Protein AF-A0A1H7T000-F1 (afdb_monomer_lite)

Foldseek 3Di:
DAEDKAACLVPCQLVVQVVCVVVPHDYYDADQLQPDFQLHHHHPLVNVVVCVVVVHDPPDDSVVSPCCSPVPPQVPDPDHSHHDPLSNLCVVLVHDRNLRVLLVVLCVVLVHDSSQLSNVCSVVVDDPPVSVCSNVSSVVVVVVVVD

Organism: NCBI:txid416943

InterPro domains:
  IPR000891 Pyruvate carboxyltransferase [PF00682] (2-72)
  IPR000891 Pyruvate carboxyltransferase [PS50991] (1-66)
  IPR012425 DmpG-like communication [PF07836] (81-142)
  IPR013785 Aldolase-type TIM barrel [G3DSA:3.20.20.70] (1-84)

pLDDT: mean 96.99, std 3.66, range [65.56, 98.88]

Sequence (147 aa):
ETGMHAHHNLSLGVANSIVAVEEGCDRIDASLAGMGAGAGNAPLEVFIAAAERLGWNHGTDLYTLMDAADDIVRPLQDRPVRVDRETLALGYAGVYSSFLRHSEVAAKKYGLKTVDILVELGKRRMVGGQEDMIVDVALDLLKRAAQ

Radius of gyration: 17.53 Å; chains: 1; bounding box: 42×24×51 Å

Secondary structure (DSSP, 8-state):
--EEE-B-TTS-HHHHHHHHHHTT-SEEE-BGGG-SSTT-B-BHHHHHHHHHHTT----S-HHHHHHIIIIIIGGG-SS--S--HHHHHHHHHT--TTHHHHHHHHHHHHT--HHHHHHHHHHTT--TT-TTHHHHHHHHHHHHHT-

Structure (mmCIF, N/CA/C/O backbone):
data_AF-A0A1H7T000-F1
#
_entry.id   AF-A0A1H7T000-F1
#
loop_
_atom_site.group_PDB
_atom_site.id
_atom_site.type_symbol
_atom_site.label_atom_id
_atom_site.label_alt_id
_atom_site.label_comp_id
_atom_site.label_asym_id
_atom_site.label_entity_id
_atom_site.label_seq_id
_atom_site.pdbx_PDB_ins_code
_atom_site.Cartn_x
_atom_site.Cartn_y
_atom_site.Cartn_z
_atom_site.occupancy
_atom_site.B_iso_or_equiv
_atom_site.auth_seq_id
_atom_site.auth_comp_id
_atom_site.auth_asym_id
_atom_site.auth_atom_id
_atom_site.pdbx_PDB_model_num
ATOM 1 N N . GLU A 1 1 ? 24.221 0.224 -2.380 1.00 81.81 1 GLU A N 1
ATOM 2 C CA . GLU A 1 1 ? 22.853 0.099 -2.901 1.00 81.81 1 GLU A CA 1
ATOM 3 C C . GLU A 1 1 ? 21.868 0.573 -1.845 1.00 81.81 1 GLU A C 1
ATOM 5 O O . GLU A 1 1 ? 22.071 0.289 -0.666 1.00 81.81 1 GLU A O 1
ATOM 10 N N . THR A 1 2 ? 20.848 1.308 -2.262 1.00 97.06 2 THR A N 1
ATOM 11 C CA . THR A 1 2 ? 19.724 1.797 -1.459 1.00 97.06 2 THR A CA 1
ATOM 12 C C . THR A 1 2 ? 18.416 1.289 -2.059 1.00 97.06 2 THR A C 1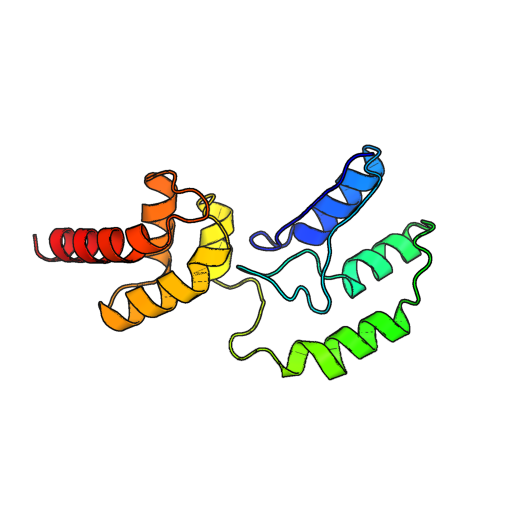
ATOM 14 O O . THR A 1 2 ? 18.354 0.977 -3.247 1.00 97.06 2 THR A O 1
ATOM 17 N N . GLY A 1 3 ? 17.378 1.165 -1.231 1.00 97.94 3 GLY A N 1
ATOM 18 C CA . GLY A 1 3 ? 16.075 0.662 -1.655 1.00 97.94 3 GLY A CA 1
ATOM 19 C C . GLY A 1 3 ? 14.926 1.506 -1.114 1.00 97.94 3 GLY A C 1
ATOM 20 O O . GLY A 1 3 ? 15.032 2.044 -0.010 1.00 97.94 3 GLY A O 1
ATOM 21 N N . MET A 1 4 ? 13.832 1.590 -1.869 1.00 98.50 4 MET A N 1
ATOM 22 C CA . MET A 1 4 ? 12.591 2.240 -1.454 1.00 98.50 4 MET A CA 1
ATOM 23 C C . MET A 1 4 ? 11.450 1.230 -1.388 1.00 98.50 4 MET A C 1
ATOM 25 O O . MET A 1 4 ? 11.161 0.532 -2.358 1.00 98.50 4 MET A O 1
ATOM 29 N N . HIS A 1 5 ? 10.766 1.216 -0.247 1.00 98.62 5 HIS A N 1
ATOM 30 C CA . HIS A 1 5 ? 9.558 0.435 -0.015 1.00 98.62 5 HIS A CA 1
ATOM 31 C C . HIS A 1 5 ? 8.415 1.382 0.346 1.00 98.62 5 HIS A C 1
ATOM 33 O O . HIS A 1 5 ? 8.351 1.912 1.457 1.00 98.62 5 HIS A O 1
ATOM 39 N N . ALA A 1 6 ? 7.523 1.631 -0.612 1.00 98.06 6 ALA A N 1
ATOM 40 C CA . ALA A 1 6 ? 6.441 2.593 -0.460 1.00 98.06 6 ALA A CA 1
ATOM 41 C C . ALA A 1 6 ? 5.087 1.904 -0.248 1.00 98.06 6 ALA A C 1
ATOM 43 O O . ALA A 1 6 ? 4.709 1.000 -0.992 1.00 98.06 6 ALA A O 1
ATOM 44 N N . HIS A 1 7 ? 4.308 2.418 0.705 1.00 98.19 7 HIS A N 1
ATOM 45 C CA . HIS A 1 7 ? 2.884 2.112 0.834 1.00 98.19 7 HIS A CA 1
ATOM 46 C C . HIS A 1 7 ? 2.014 3.141 0.105 1.00 98.19 7 HIS A C 1
ATOM 48 O O . HIS A 1 7 ? 2.378 4.309 -0.044 1.00 98.19 7 HIS A O 1
ATOM 54 N N . HIS A 1 8 ? 0.817 2.718 -0.300 1.00 98.50 8 HIS A N 1
ATOM 55 C CA . HIS A 1 8 ? -0.105 3.514 -1.108 1.00 98.50 8 HIS A CA 1
ATOM 56 C C . HIS A 1 8 ? -1.224 4.199 -0.301 1.00 98.50 8 HIS A C 1
ATOM 58 O O . HIS A 1 8 ? -2.171 4.717 -0.883 1.00 98.50 8 HIS A O 1
ATOM 64 N N . ASN A 1 9 ? -1.123 4.250 1.036 1.00 97.75 9 ASN A N 1
ATOM 65 C CA . ASN A 1 9 ? -2.179 4.765 1.932 1.00 97.75 9 ASN A CA 1
ATOM 66 C C . ASN A 1 9 ? -2.618 6.209 1.622 1.00 97.75 9 ASN A C 1
ATOM 68 O O . ASN A 1 9 ? -3.764 6.570 1.871 1.00 97.75 9 ASN A O 1
ATOM 72 N N . LEU A 1 10 ? -1.715 7.025 1.071 1.00 98.06 10 LEU A N 1
ATOM 73 C CA . LEU A 1 10 ? -1.985 8.404 0.647 1.00 98.06 10 LEU A CA 1
ATOM 74 C C . LEU A 1 10 ? -2.046 8.556 -0.880 1.00 98.06 10 LEU A C 1
ATOM 76 O O . LEU A 1 10 ? -1.908 9.663 -1.380 1.00 98.06 10 LEU A O 1
ATOM 80 N N . SER A 1 11 ? -2.200 7.464 -1.634 1.00 98.38 11 SER A N 1
ATOM 81 C CA . SER A 1 11 ? -2.083 7.404 -3.105 1.00 98.38 11 SER A CA 1
ATOM 82 C C . SER A 1 11 ? -0.707 7.784 -3.684 1.00 98.38 11 SER A C 1
ATOM 84 O O . SER A 1 11 ? -0.540 7.916 -4.891 1.00 98.38 11 SER A O 1
ATOM 86 N N . LEU A 1 12 ? 0.316 7.909 -2.832 1.00 98.62 12 LEU A N 1
ATOM 87 C CA . LEU A 1 12 ? 1.655 8.374 -3.220 1.00 98.62 12 LEU A CA 1
ATOM 88 C C . LEU A 1 12 ? 2.672 7.252 -3.459 1.00 98.62 12 LEU A C 1
ATOM 90 O O . LEU A 1 12 ? 3.835 7.544 -3.695 1.00 98.62 12 LEU A O 1
ATOM 94 N N . GLY A 1 13 ? 2.275 5.975 -3.405 1.00 98.69 13 GLY A N 1
ATOM 95 C CA . GLY A 1 13 ? 3.229 4.858 -3.498 1.00 98.69 13 GLY A CA 1
ATOM 96 C C . GLY A 1 13 ? 4.102 4.911 -4.759 1.00 98.69 13 GLY A C 1
ATOM 97 O O . GLY A 1 13 ? 5.318 4.843 -4.656 1.00 98.69 13 GLY A O 1
ATOM 98 N N . VAL A 1 14 ? 3.498 5.127 -5.934 1.00 98.81 14 VAL A N 1
ATOM 99 C CA . VAL A 1 14 ? 4.239 5.244 -7.205 1.00 98.81 14 VAL A CA 1
ATOM 100 C C . VAL A 1 14 ? 5.058 6.532 -7.262 1.00 98.81 14 VAL A C 1
ATOM 102 O O . VAL A 1 14 ? 6.220 6.493 -7.644 1.00 98.81 14 VAL A O 1
ATOM 105 N N . ALA A 1 15 ? 4.477 7.663 -6.849 1.00 98.81 15 ALA A N 1
ATOM 106 C CA . ALA A 1 15 ? 5.156 8.958 -6.874 1.00 98.81 15 ALA A CA 1
ATOM 107 C C . ALA A 1 15 ? 6.412 8.959 -5.990 1.00 98.81 15 ALA A C 1
ATOM 109 O O . ALA A 1 15 ? 7.478 9.370 -6.432 1.00 98.81 15 ALA A O 1
ATOM 110 N N . ASN A 1 16 ? 6.309 8.425 -4.772 1.00 98.75 16 ASN A N 1
ATOM 111 C CA . ASN A 1 16 ? 7.443 8.308 -3.863 1.00 98.75 16 ASN A CA 1
ATOM 112 C C . ASN A 1 16 ? 8.521 7.361 -4.414 1.00 98.75 16 ASN A C 1
ATOM 114 O O . ASN A 1 16 ? 9.703 7.626 -4.223 1.00 98.75 16 ASN A O 1
ATOM 118 N N . SER A 1 17 ? 8.136 6.286 -5.113 1.00 98.81 17 SER A N 1
ATOM 119 C CA . SER A 1 17 ? 9.094 5.398 -5.784 1.00 98.81 17 SER A CA 1
ATOM 120 C C . SER A 1 17 ? 9.800 6.074 -6.962 1.00 98.81 17 SER A C 1
ATOM 122 O O . SER A 1 17 ? 11.001 5.893 -7.117 1.00 98.81 17 SER A O 1
ATOM 124 N N . ILE A 1 18 ? 9.090 6.874 -7.767 1.00 98.81 18 ILE A N 1
ATOM 125 C CA . ILE A 1 18 ? 9.690 7.665 -8.856 1.00 98.81 18 ILE A CA 1
ATOM 126 C C . ILE A 1 18 ? 10.723 8.637 -8.284 1.00 98.81 18 ILE A C 1
ATOM 128 O O . ILE A 1 18 ? 11.878 8.601 -8.699 1.00 98.81 18 ILE A O 1
ATOM 132 N N . VAL A 1 19 ? 10.337 9.426 -7.277 1.00 98.81 19 VAL A N 1
ATOM 133 C CA . VAL A 1 19 ? 11.243 10.383 -6.624 1.00 98.81 19 VAL A CA 1
ATOM 134 C C . VAL A 1 19 ? 12.456 9.671 -6.026 1.00 98.81 19 VAL A C 1
ATOM 136 O O . VAL A 1 19 ? 13.571 10.156 -6.149 1.00 98.81 19 VAL A O 1
ATOM 139 N N . ALA A 1 20 ? 12.279 8.491 -5.424 1.00 98.69 20 ALA A N 1
ATOM 140 C CA . ALA A 1 20 ? 13.410 7.729 -4.906 1.00 98.69 20 ALA A CA 1
ATOM 141 C C . ALA A 1 20 ? 14.424 7.375 -6.008 1.00 98.69 20 ALA A C 1
ATOM 143 O O . ALA A 1 20 ? 15.622 7.529 -5.787 1.00 98.69 20 ALA A O 1
ATOM 144 N N . VAL A 1 21 ? 13.972 6.937 -7.190 1.00 98.44 21 VAL A N 1
ATOM 145 C CA . VAL A 1 21 ? 14.871 6.669 -8.329 1.00 98.44 21 VAL A CA 1
ATOM 146 C C . VAL A 1 21 ? 15.560 7.950 -8.807 1.00 98.44 21 VAL A C 1
ATOM 148 O O . VAL A 1 21 ? 16.764 7.929 -9.055 1.00 98.44 21 VAL A O 1
ATOM 151 N N . GLU A 1 22 ? 14.837 9.069 -8.896 1.00 98.56 22 GLU A N 1
ATOM 152 C CA . GLU A 1 22 ? 15.405 10.375 -9.274 1.00 98.56 22 GLU A CA 1
ATOM 153 C C . GLU A 1 22 ? 16.496 10.845 -8.294 1.00 98.56 22 GLU A C 1
ATOM 155 O O . GLU A 1 22 ? 17.492 11.433 -8.711 1.00 98.56 22 GLU A O 1
ATOM 160 N N . GLU A 1 23 ? 16.353 10.509 -7.010 1.00 98.50 23 GLU A N 1
ATOM 161 C CA . GLU A 1 23 ? 17.329 10.769 -5.942 1.00 98.50 23 GLU A CA 1
ATOM 162 C C . GLU A 1 23 ? 18.447 9.703 -5.855 1.00 98.50 23 GLU A C 1
ATOM 164 O O . GLU A 1 23 ? 19.266 9.716 -4.934 1.00 98.50 23 GLU A O 1
ATOM 169 N N . GLY A 1 24 ? 18.517 8.776 -6.817 1.00 97.88 24 GLY A N 1
ATOM 170 C CA . GLY A 1 24 ? 19.600 7.796 -6.940 1.00 97.88 24 GLY A CA 1
ATOM 171 C C . GLY A 1 24 ? 19.363 6.460 -6.231 1.00 97.88 24 GLY A C 1
ATOM 172 O O . GLY A 1 24 ? 20.326 5.747 -5.948 1.00 97.88 24 GLY A O 1
ATOM 173 N N . CYS A 1 25 ? 18.111 6.104 -5.929 1.00 97.75 25 CYS A N 1
ATOM 174 C CA . CYS A 1 25 ? 17.774 4.796 -5.371 1.00 97.75 25 CYS A CA 1
ATOM 175 C C . CYS A 1 25 ? 17.992 3.658 -6.383 1.00 97.75 25 CYS A C 1
ATOM 177 O O . CYS A 1 25 ? 17.563 3.750 -7.531 1.00 97.75 25 CYS A O 1
ATOM 179 N N . ASP A 1 26 ? 18.615 2.559 -5.942 1.00 97.88 26 ASP A N 1
ATOM 180 C CA . ASP A 1 26 ? 18.981 1.428 -6.807 1.00 97.88 26 ASP A CA 1
ATOM 181 C C . ASP A 1 26 ? 17.865 0.376 -6.941 1.00 97.88 26 ASP A C 1
ATOM 183 O O . ASP A 1 26 ? 17.845 -0.399 -7.898 1.00 97.88 26 ASP A O 1
ATOM 187 N N . ARG A 1 27 ? 16.967 0.285 -5.949 1.00 98.44 27 ARG A N 1
ATOM 188 C CA . ARG A 1 27 ? 15.958 -0.782 -5.845 1.00 98.44 27 ARG A CA 1
ATOM 189 C C . ARG A 1 27 ? 14.600 -0.234 -5.427 1.00 98.44 27 ARG A C 1
ATOM 191 O O . ARG A 1 27 ? 14.503 0.511 -4.458 1.00 98.44 27 ARG A O 1
ATOM 198 N N . ILE A 1 28 ? 13.540 -0.679 -6.093 1.00 98.69 28 ILE A N 1
ATOM 199 C CA . ILE A 1 28 ? 12.159 -0.332 -5.747 1.00 98.69 28 ILE A CA 1
ATOM 200 C C . ILE A 1 28 ? 11.388 -1.606 -5.420 1.00 98.69 28 ILE A C 1
ATOM 202 O O . ILE A 1 28 ? 11.283 -2.500 -6.259 1.00 98.69 28 ILE A O 1
ATOM 206 N N . ASP A 1 29 ? 10.809 -1.656 -4.224 1.00 98.75 29 ASP A N 1
ATOM 207 C CA . ASP A 1 29 ? 9.816 -2.663 -3.875 1.00 98.75 29 ASP A CA 1
ATOM 208 C C . ASP A 1 29 ? 8.441 -2.228 -4.391 1.00 98.75 29 ASP A C 1
ATOM 210 O O . ASP A 1 29 ? 7.962 -1.119 -4.131 1.00 98.75 29 ASP A O 1
ATOM 214 N N . ALA A 1 30 ? 7.778 -3.139 -5.092 1.00 98.81 30 ALA A N 1
ATOM 215 C CA . ALA A 1 30 ? 6.425 -2.977 -5.596 1.00 98.81 30 ALA A CA 1
ATOM 216 C C . ALA A 1 30 ? 5.741 -4.349 -5.666 1.00 98.81 30 ALA A C 1
ATOM 218 O O . ALA A 1 30 ? 6.398 -5.390 -5.598 1.00 98.81 30 ALA A O 1
ATOM 219 N N . SER A 1 31 ? 4.417 -4.371 -5.797 1.00 98.88 31 SER A N 1
ATOM 220 C CA . SER A 1 31 ? 3.658 -5.618 -5.937 1.00 98.88 31 SER A CA 1
ATOM 221 C C . SER A 1 31 ? 2.538 -5.491 -6.960 1.00 98.88 31 SER A C 1
ATOM 223 O O . SER A 1 31 ? 1.972 -4.416 -7.152 1.00 98.88 31 SER A O 1
ATOM 225 N N . LEU A 1 32 ? 2.222 -6.600 -7.630 1.00 98.88 32 LEU A N 1
ATOM 226 C CA . LEU A 1 32 ? 1.134 -6.679 -8.606 1.00 98.88 32 LEU A CA 1
ATOM 227 C C . LEU A 1 32 ? -0.196 -6.244 -7.980 1.00 98.88 32 LEU A C 1
ATOM 229 O O . LEU A 1 32 ? -0.518 -6.661 -6.863 1.00 98.88 32 LEU A O 1
ATOM 233 N N . ALA A 1 33 ? -0.953 -5.397 -8.679 1.00 98.69 33 ALA A N 1
ATOM 234 C CA . ALA A 1 33 ? -2.199 -4.794 -8.195 1.00 98.69 33 ALA A CA 1
ATOM 235 C C . ALA A 1 33 ? -2.048 -4.025 -6.863 1.00 98.69 33 ALA A C 1
ATOM 237 O O . ALA A 1 33 ? -3.032 -3.813 -6.150 1.00 98.69 33 ALA A O 1
ATOM 238 N N . GLY A 1 34 ? -0.817 -3.652 -6.493 1.00 98.62 34 GLY A N 1
ATOM 239 C CA . GLY A 1 34 ? -0.479 -3.074 -5.192 1.00 98.62 34 GLY A CA 1
ATOM 240 C C . GLY A 1 34 ? -0.660 -4.039 -4.017 1.00 98.62 34 GLY A C 1
ATOM 241 O O . GLY A 1 34 ? -0.682 -3.586 -2.877 1.00 98.62 34 GLY A O 1
ATOM 242 N N . MET A 1 35 ? -0.807 -5.349 -4.252 1.00 98.62 35 MET A N 1
ATOM 243 C CA . MET A 1 35 ? -1.133 -6.340 -3.221 1.00 98.62 35 MET A CA 1
ATOM 244 C C . MET A 1 35 ? -0.191 -6.238 -2.012 1.00 98.62 35 MET A C 1
ATOM 246 O O . MET A 1 35 ? 1.017 -6.443 -2.128 1.00 98.62 35 MET A O 1
ATOM 250 N N . GLY A 1 36 ? -0.737 -5.897 -0.846 1.00 97.44 36 GLY A N 1
ATOM 251 C CA . GLY A 1 36 ? 0.053 -5.592 0.344 1.00 97.44 36 GLY A CA 1
ATOM 252 C C . GLY A 1 36 ? -0.801 -5.061 1.491 1.00 97.44 36 GLY A C 1
ATOM 253 O O . GLY A 1 36 ? -2.027 -4.997 1.400 1.00 97.44 36 GLY A O 1
ATOM 254 N N . ALA A 1 37 ? -0.149 -4.688 2.591 1.00 96.94 37 ALA A N 1
ATOM 255 C CA . ALA A 1 37 ? -0.829 -4.158 3.767 1.00 96.94 37 ALA A CA 1
ATOM 256 C C . ALA A 1 37 ? -1.403 -2.746 3.522 1.00 96.94 37 ALA A C 1
ATOM 258 O O . ALA A 1 37 ? -0.881 -1.978 2.712 1.00 96.94 37 ALA A O 1
ATOM 259 N N . GLY A 1 38 ? -2.443 -2.364 4.268 1.00 96.62 38 GLY A N 1
ATOM 260 C CA . GLY A 1 38 ? -3.070 -1.046 4.128 1.00 96.62 38 GLY A CA 1
ATOM 261 C C . GLY A 1 38 ? -3.798 -0.878 2.789 1.00 96.62 38 GLY A C 1
ATOM 262 O O . GLY A 1 38 ? -4.522 -1.770 2.350 1.00 96.62 38 GLY A O 1
ATOM 263 N N . ALA A 1 39 ? -3.594 0.266 2.133 1.00 98.06 39 ALA A N 1
ATOM 264 C CA . ALA A 1 39 ? -4.022 0.495 0.748 1.00 98.06 39 ALA A CA 1
ATOM 265 C C . ALA A 1 39 ? -3.122 -0.206 -0.284 1.00 98.06 39 ALA A C 1
ATOM 267 O O . ALA A 1 39 ? -3.310 0.007 -1.480 1.00 98.06 39 ALA A O 1
ATOM 268 N N . GLY A 1 40 ? -2.143 -0.9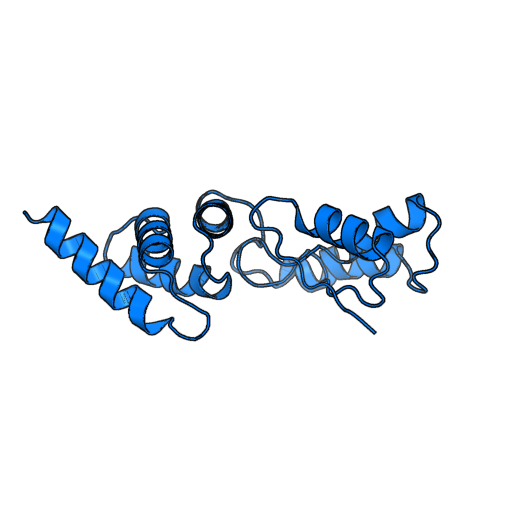96 0.167 1.00 98.31 40 GLY A N 1
ATOM 269 C CA . GLY A 1 40 ? -1.202 -1.709 -0.683 1.00 98.31 40 GLY A CA 1
ATOM 270 C C . GLY A 1 40 ? 0.194 -1.097 -0.718 1.00 98.31 40 GLY A C 1
ATOM 271 O O . GLY A 1 40 ? 0.476 -0.088 -0.060 1.00 98.31 40 GLY A O 1
ATOM 272 N N . ASN A 1 41 ? 1.066 -1.725 -1.501 1.00 98.75 41 ASN A N 1
ATOM 273 C CA . ASN A 1 41 ? 2.375 -1.188 -1.876 1.00 98.75 41 ASN A CA 1
ATOM 274 C C . ASN A 1 41 ? 2.232 -0.312 -3.132 1.00 98.75 41 ASN A C 1
ATOM 276 O O . ASN A 1 41 ? 1.133 -0.157 -3.669 1.00 98.75 41 ASN A O 1
ATOM 280 N N . ALA A 1 42 ? 3.330 0.252 -3.639 1.00 98.81 42 ALA A N 1
ATOM 281 C CA . ALA A 1 42 ? 3.348 0.768 -5.007 1.00 98.81 42 ALA A CA 1
ATOM 282 C C . ALA A 1 42 ? 2.894 -0.342 -5.989 1.00 98.81 42 ALA A C 1
ATOM 284 O O . ALA A 1 42 ? 3.509 -1.413 -5.992 1.00 98.81 42 ALA A O 1
ATOM 285 N N . PRO A 1 43 ? 1.830 -0.135 -6.794 1.00 98.81 43 PRO A N 1
ATOM 286 C CA . PRO A 1 43 ? 1.415 -1.125 -7.781 1.00 98.81 43 PRO A CA 1
ATOM 287 C C . PRO A 1 43 ? 2.497 -1.279 -8.850 1.00 98.81 43 PRO A C 1
ATOM 289 O O . PRO A 1 43 ? 2.868 -0.302 -9.505 1.00 98.81 43 PRO A O 1
ATOM 292 N N . LEU A 1 44 ? 3.028 -2.493 -8.991 1.00 98.88 44 LEU A N 1
ATOM 293 C CA . LEU A 1 44 ? 4.187 -2.789 -9.832 1.00 98.88 44 LEU A CA 1
ATOM 294 C C . LEU A 1 44 ? 3.917 -2.437 -11.292 1.00 98.88 44 LEU A C 1
ATOM 296 O O . LEU A 1 44 ? 4.706 -1.725 -11.903 1.00 98.88 44 LEU A O 1
ATOM 300 N N . GLU A 1 45 ? 2.782 -2.871 -11.827 1.00 98.88 45 GLU A N 1
ATOM 301 C CA . GLU A 1 45 ? 2.360 -2.585 -13.195 1.00 98.88 45 GLU A CA 1
ATOM 302 C C . GLU A 1 45 ? 2.232 -1.075 -13.461 1.00 98.88 45 GLU A C 1
ATOM 304 O O . GLU A 1 45 ? 2.606 -0.600 -14.531 1.00 98.88 45 GLU A O 1
ATOM 309 N N . VAL A 1 46 ? 1.804 -0.290 -12.465 1.00 98.88 46 VAL A N 1
ATOM 310 C CA . VAL A 1 46 ? 1.688 1.172 -12.587 1.00 98.88 46 VAL A CA 1
ATOM 311 C C . VAL A 1 46 ? 3.061 1.844 -12.526 1.00 98.88 46 VAL A C 1
ATOM 313 O O . VAL A 1 46 ? 3.330 2.762 -13.301 1.00 98.88 46 VAL A O 1
ATOM 316 N N . PHE A 1 47 ? 3.942 1.397 -11.626 1.00 98.88 47 PHE A N 1
ATOM 317 C CA . PHE A 1 47 ? 5.306 1.918 -11.541 1.00 98.88 47 PHE A CA 1
ATOM 318 C C . PHE A 1 47 ? 6.107 1.613 -12.811 1.00 98.88 47 PHE A C 1
ATOM 320 O O . PHE A 1 47 ? 6.751 2.513 -13.344 1.00 98.88 47 PHE A O 1
ATOM 327 N N . ILE A 1 48 ? 6.020 0.386 -13.337 1.00 98.88 48 ILE A N 1
ATOM 328 C CA . ILE A 1 48 ? 6.686 0.007 -14.588 1.00 98.88 48 ILE A CA 1
ATOM 329 C C . ILE A 1 48 ? 6.127 0.799 -15.772 1.00 98.88 48 ILE A C 1
ATOM 331 O O . ILE A 1 48 ? 6.914 1.322 -16.555 1.00 98.88 48 ILE A O 1
ATOM 335 N N . ALA A 1 49 ? 4.806 0.996 -15.860 1.00 98.88 49 ALA A N 1
ATOM 336 C CA . ALA A 1 49 ? 4.228 1.851 -16.897 1.00 98.88 49 ALA A CA 1
ATOM 337 C C . ALA A 1 49 ? 4.796 3.280 -16.840 1.00 98.88 49 ALA A C 1
ATOM 339 O O . ALA A 1 49 ? 5.143 3.855 -17.870 1.00 98.88 49 ALA A O 1
ATOM 340 N N . ALA A 1 50 ? 4.925 3.860 -15.643 1.00 98.75 50 ALA A N 1
ATOM 341 C CA . ALA A 1 50 ? 5.517 5.185 -15.474 1.00 98.75 50 ALA A CA 1
ATOM 342 C C . ALA A 1 50 ? 7.013 5.208 -15.839 1.00 98.75 50 ALA A C 1
ATOM 344 O O . ALA A 1 50 ? 7.441 6.099 -16.574 1.00 98.75 50 ALA A O 1
ATOM 345 N N . ALA A 1 51 ? 7.787 4.220 -15.384 1.00 98.75 51 ALA A N 1
ATOM 346 C CA . ALA A 1 51 ? 9.210 4.080 -15.694 1.00 98.75 51 ALA A CA 1
ATOM 347 C C . ALA A 1 51 ? 9.458 3.970 -17.210 1.00 98.75 51 ALA A C 1
ATOM 349 O O . ALA A 1 51 ? 10.352 4.631 -17.739 1.00 98.75 51 ALA A O 1
ATOM 350 N N . GLU A 1 52 ? 8.622 3.215 -17.926 1.00 98.62 52 GLU A N 1
ATOM 351 C CA . GLU A 1 52 ? 8.697 3.083 -19.382 1.00 98.62 52 GLU A CA 1
ATOM 352 C C . GLU A 1 52 ? 8.399 4.414 -20.092 1.00 98.62 52 GLU A C 1
ATOM 354 O O . GLU A 1 52 ? 9.107 4.813 -21.019 1.00 98.62 52 GLU A O 1
ATOM 359 N N . ARG A 1 53 ? 7.407 5.181 -19.611 1.00 98.62 53 ARG A N 1
ATOM 360 C CA . ARG A 1 53 ? 7.107 6.530 -20.131 1.00 98.62 53 ARG A CA 1
ATOM 361 C C . ARG A 1 53 ? 8.219 7.546 -19.860 1.00 98.62 53 ARG A C 1
ATOM 363 O O . ARG A 1 53 ? 8.361 8.484 -20.644 1.00 98.62 53 ARG A O 1
ATOM 370 N N . LEU A 1 54 ? 8.988 7.360 -18.789 1.00 98.50 54 LEU A N 1
ATOM 371 C CA . LEU A 1 54 ? 10.166 8.164 -18.445 1.00 98.50 54 LEU A CA 1
ATOM 372 C C . LEU A 1 54 ? 11.444 7.698 -19.170 1.00 98.50 54 LEU A C 1
ATOM 374 O O . LEU A 1 54 ? 12.472 8.367 -19.079 1.00 98.50 54 LEU A O 1
ATOM 378 N N . GLY A 1 55 ? 11.390 6.587 -19.914 1.00 98.38 55 GLY A N 1
ATOM 379 C CA . GLY A 1 55 ? 12.528 6.047 -20.660 1.00 98.38 55 GLY A CA 1
ATOM 380 C C . GLY A 1 55 ? 13.581 5.363 -19.783 1.00 98.38 55 GLY A C 1
ATOM 381 O O . GLY A 1 55 ? 14.752 5.314 -20.161 1.00 98.38 55 GLY A O 1
ATOM 382 N N . TRP A 1 56 ? 13.199 4.867 -18.604 1.00 98.50 56 TRP A N 1
ATOM 383 C CA . TRP A 1 56 ? 14.111 4.172 -17.696 1.00 98.50 56 TRP A CA 1
ATOM 384 C C . TRP A 1 56 ? 14.340 2.719 -18.112 1.00 98.50 56 TRP A C 1
ATOM 386 O O . TRP A 1 56 ? 13.454 2.053 -18.640 1.00 98.50 56 TRP A O 1
ATOM 396 N N . ASN A 1 57 ? 15.531 2.193 -17.822 1.00 98.06 57 ASN A N 1
ATOM 397 C CA . ASN A 1 57 ? 15.834 0.781 -18.033 1.00 98.06 57 ASN A CA 1
ATOM 398 C C . ASN A 1 57 ? 15.393 -0.050 -16.818 1.00 98.06 57 ASN A C 1
ATOM 400 O O . ASN A 1 57 ? 16.140 -0.175 -15.851 1.00 98.06 57 ASN A O 1
ATOM 404 N N . HIS A 1 58 ? 14.187 -0.612 -16.878 1.00 98.19 58 HIS A N 1
ATOM 405 C CA . HIS A 1 58 ? 13.630 -1.469 -15.823 1.00 98.19 58 HIS A CA 1
ATOM 406 C C . HIS A 1 58 ? 13.738 -2.975 -16.126 1.00 98.19 58 HIS A C 1
ATOM 408 O O . HIS A 1 58 ? 13.625 -3.785 -15.211 1.00 98.19 58 HIS A O 1
ATOM 414 N N . GLY A 1 59 ? 13.975 -3.370 -17.383 1.00 98.44 59 GLY A N 1
ATOM 415 C CA . GLY A 1 59 ? 14.225 -4.770 -17.760 1.00 98.44 59 GLY A CA 1
ATOM 416 C C . GLY A 1 59 ? 13.039 -5.731 -17.586 1.00 98.44 59 GLY A C 1
ATOM 417 O O . GLY A 1 59 ? 13.247 -6.939 -17.499 1.00 98.44 59 GLY A O 1
ATOM 418 N N . THR A 1 60 ? 11.810 -5.216 -17.524 1.00 98.69 60 THR A N 1
ATOM 419 C CA . THR A 1 60 ? 10.572 -5.999 -17.356 1.00 98.69 60 THR A CA 1
ATOM 420 C C . THR A 1 60 ? 9.624 -5.814 -18.543 1.00 98.69 60 THR A C 1
ATOM 422 O O . THR A 1 60 ? 9.752 -4.845 -19.287 1.00 98.69 60 THR A O 1
ATOM 425 N N . ASP A 1 61 ? 8.668 -6.732 -18.710 1.00 98.75 61 ASP A N 1
ATOM 426 C CA . ASP A 1 61 ? 7.607 -6.635 -19.721 1.00 98.75 61 ASP A CA 1
ATOM 427 C C . ASP A 1 61 ? 6.315 -6.077 -19.105 1.00 98.75 61 ASP A C 1
ATOM 429 O O . ASP A 1 61 ? 5.710 -6.712 -18.237 1.00 98.75 61 ASP A O 1
ATOM 433 N N . LEU A 1 62 ? 5.897 -4.884 -19.539 1.00 98.75 62 LEU A N 1
ATOM 434 C CA . LEU A 1 62 ? 4.741 -4.188 -18.970 1.00 98.75 62 LEU A CA 1
ATOM 435 C C . LEU A 1 62 ? 3.434 -4.972 -19.149 1.00 98.75 62 LEU A C 1
ATOM 437 O O . LEU A 1 62 ? 2.662 -5.088 -18.198 1.00 98.75 62 LEU A O 1
ATOM 441 N N . TYR A 1 63 ? 3.190 -5.532 -20.336 1.00 98.69 63 TYR A N 1
ATOM 442 C CA . TYR A 1 63 ? 1.933 -6.225 -20.630 1.00 98.69 63 TYR A CA 1
ATOM 443 C C . TYR A 1 63 ? 1.761 -7.481 -19.773 1.00 98.69 63 TYR A C 1
ATOM 445 O O . TYR A 1 63 ? 0.718 -7.650 -19.150 1.00 98.69 63 TYR A O 1
ATOM 453 N N . THR A 1 64 ? 2.813 -8.291 -19.621 1.00 98.88 64 THR A N 1
ATOM 454 C CA . THR A 1 64 ? 2.794 -9.457 -18.724 1.00 98.88 64 THR A CA 1
ATOM 455 C C . THR A 1 64 ? 2.478 -9.059 -17.279 1.00 98.88 64 THR A C 1
ATOM 457 O O . THR A 1 64 ? 1.767 -9.781 -16.580 1.00 98.88 64 THR A O 1
ATOM 460 N N . LEU A 1 65 ? 2.988 -7.916 -16.804 1.00 98.88 65 LEU A N 1
ATOM 461 C CA . LEU A 1 65 ? 2.709 -7.431 -15.449 1.00 98.88 65 LEU A CA 1
ATOM 462 C C . LEU A 1 65 ? 1.263 -6.946 -15.290 1.00 98.88 65 LEU A C 1
ATOM 464 O O . LEU A 1 65 ? 0.660 -7.210 -14.252 1.00 98.88 65 LEU A O 1
ATOM 468 N N . MET A 1 66 ? 0.704 -6.269 -16.297 1.00 98.88 66 MET A N 1
ATOM 469 C CA . MET A 1 66 ? -0.705 -5.859 -16.305 1.00 98.88 66 MET A CA 1
ATOM 470 C C . MET A 1 66 ? -1.634 -7.078 -16.253 1.00 98.88 66 MET A C 1
ATOM 472 O O . MET A 1 66 ? -2.495 -7.144 -15.375 1.00 98.88 66 MET A O 1
ATOM 476 N N . ASP A 1 67 ? -1.398 -8.064 -17.122 1.00 98.88 67 ASP A N 1
ATOM 477 C CA . ASP A 1 67 ? -2.182 -9.302 -17.171 1.00 98.88 67 ASP A CA 1
ATOM 478 C C . ASP A 1 67 ? -2.074 -10.059 -15.840 1.00 98.88 67 ASP A C 1
ATOM 480 O O . ASP A 1 67 ? -3.076 -10.426 -15.232 1.00 98.88 67 ASP A O 1
ATOM 484 N N . ALA A 1 68 ? -0.863 -10.228 -15.298 1.00 98.88 68 ALA A N 1
ATOM 485 C CA . ALA A 1 68 ? -0.679 -10.908 -14.016 1.00 98.88 68 ALA A CA 1
ATOM 486 C C . ALA A 1 68 ? -1.347 -10.167 -12.841 1.00 98.88 68 ALA A C 1
ATOM 488 O O . ALA A 1 68 ? -1.863 -10.807 -11.917 1.00 98.88 68 ALA A O 1
ATOM 489 N N . ALA A 1 69 ? -1.349 -8.831 -12.850 1.00 98.81 69 ALA A N 1
ATOM 490 C CA . ALA A 1 69 ? -2.008 -8.037 -11.820 1.00 98.81 69 ALA A CA 1
ATOM 491 C C . ALA A 1 69 ? -3.524 -8.262 -11.813 1.00 98.81 69 ALA A C 1
ATOM 493 O O . ALA A 1 69 ? -4.088 -8.511 -10.743 1.00 98.81 69 ALA A O 1
ATOM 494 N N . ASP A 1 70 ? -4.169 -8.224 -12.978 1.00 98.81 70 ASP A N 1
ATOM 495 C CA . ASP A 1 70 ? -5.630 -8.265 -13.085 1.00 98.81 70 ASP A CA 1
ATOM 496 C C . ASP A 1 70 ? -6.207 -9.683 -13.193 1.00 98.81 70 ASP A C 1
ATOM 498 O O . ASP A 1 70 ? -7.238 -9.952 -12.572 1.00 98.81 70 ASP A O 1
ATOM 502 N N . ASP A 1 71 ? -5.534 -10.605 -13.884 1.00 98.75 71 ASP A N 1
ATOM 503 C CA . ASP A 1 71 ? -6.044 -11.962 -14.123 1.00 98.75 71 ASP A CA 1
ATOM 504 C C . ASP A 1 71 ? -5.660 -12.950 -13.016 1.00 98.75 71 ASP A C 1
ATOM 506 O O . ASP A 1 71 ? -6.374 -13.927 -12.778 1.00 98.75 71 ASP A O 1
ATOM 510 N N . ILE A 1 72 ? -4.537 -12.717 -12.325 1.00 98.75 72 ILE A N 1
ATOM 511 C CA . ILE A 1 72 ? -4.007 -13.651 -11.319 1.00 98.75 72 ILE A CA 1
ATOM 512 C C . ILE A 1 72 ? -4.128 -13.079 -9.910 1.00 98.75 72 ILE A C 1
ATOM 514 O O . ILE A 1 72 ? -4.666 -13.745 -9.030 1.00 98.75 72 ILE A O 1
ATOM 518 N N . VAL A 1 73 ? -3.626 -11.864 -9.663 1.00 98.75 73 VAL A N 1
ATOM 519 C CA . VAL A 1 73 ? -3.479 -11.348 -8.290 1.00 98.75 73 VAL A CA 1
ATOM 520 C C . VAL A 1 73 ? -4.748 -10.685 -7.768 1.00 98.75 73 VAL A C 1
ATOM 522 O O . VAL A 1 73 ? -5.180 -10.984 -6.652 1.00 98.75 73 VAL A O 1
ATOM 525 N N . ARG A 1 74 ? -5.377 -9.805 -8.551 1.00 98.56 74 ARG A N 1
ATOM 526 C CA . ARG A 1 74 ? -6.599 -9.099 -8.139 1.00 98.56 74 ARG A CA 1
ATOM 527 C C . ARG A 1 74 ? -7.747 -10.046 -7.743 1.00 98.56 74 ARG A C 1
ATOM 529 O O . ARG A 1 74 ? -8.383 -9.755 -6.728 1.00 98.56 74 ARG A O 1
ATOM 536 N N . PRO A 1 75 ? -7.990 -11.188 -8.421 1.00 98.69 75 PRO A N 1
ATOM 537 C CA . PRO A 1 75 ? -9.037 -12.135 -8.030 1.00 98.69 75 PRO A CA 1
ATOM 538 C C . PRO A 1 75 ? -8.819 -12.803 -6.664 1.00 98.69 75 PRO A C 1
ATOM 540 O O . PRO A 1 75 ? -9.768 -13.338 -6.096 1.00 98.69 75 PRO A O 1
ATOM 543 N N . LEU A 1 76 ? -7.597 -12.773 -6.117 1.00 98.56 76 LEU A N 1
ATOM 544 C CA . LEU A 1 76 ? -7.277 -13.357 -4.808 1.00 98.56 76 LEU A CA 1
ATOM 545 C C . LEU A 1 76 ? -7.662 -12.451 -3.627 1.00 98.56 76 LEU A C 1
ATOM 547 O O . LEU A 1 76 ? -7.574 -12.879 -2.476 1.00 98.56 76 LEU A O 1
ATOM 551 N N . GLN A 1 77 ? -8.056 -11.199 -3.876 1.00 98.12 77 GLN A N 1
ATOM 552 C CA . GLN A 1 77 ? -8.376 -10.238 -2.821 1.00 98.12 77 GLN A CA 1
ATOM 553 C C . GLN A 1 77 ? -9.766 -10.506 -2.221 1.00 98.12 77 GLN A C 1
ATOM 555 O O . GLN A 1 77 ? -10.786 -10.314 -2.879 1.00 98.12 77 GLN A O 1
ATOM 560 N N . ASP A 1 78 ? -9.821 -10.871 -0.938 1.00 96.94 78 ASP A N 1
ATOM 561 C CA . ASP A 1 78 ? -11.070 -10.984 -0.167 1.00 96.94 78 ASP A CA 1
ATOM 562 C C . ASP A 1 78 ? -11.563 -9.617 0.349 1.00 96.94 78 ASP A C 1
ATOM 564 O O . ASP A 1 78 ? -12.763 -9.369 0.483 1.00 96.94 78 ASP A O 1
ATOM 568 N N . ARG A 1 79 ? -10.620 -8.708 0.619 1.00 94.88 79 ARG A N 1
ATOM 569 C CA . ARG A 1 79 ? -10.830 -7.294 0.931 1.00 94.88 79 ARG A CA 1
ATOM 570 C C . ARG A 1 79 ? -10.072 -6.459 -0.103 1.00 94.88 79 ARG A C 1
ATOM 572 O O . ARG A 1 79 ? -8.850 -6.582 -0.162 1.00 94.88 79 ARG A O 1
ATOM 579 N N . PRO A 1 80 ? -10.749 -5.588 -0.879 1.00 97.81 80 PRO A N 1
ATOM 580 C CA . PRO A 1 80 ? -10.099 -4.814 -1.934 1.00 97.81 80 PRO A CA 1
ATOM 581 C C . PRO A 1 80 ? -8.896 -4.020 -1.423 1.00 97.81 80 PRO A C 1
ATOM 583 O O . PRO A 1 80 ? -9.029 -3.227 -0.488 1.00 97.81 80 PRO A O 1
ATOM 586 N N . VAL A 1 81 ? -7.736 -4.191 -2.049 1.00 98.38 81 VAL A N 1
ATOM 587 C CA . VAL A 1 81 ? -6.546 -3.384 -1.761 1.00 98.38 81 VAL A CA 1
ATOM 588 C C . VAL A 1 81 ? -6.697 -2.059 -2.503 1.00 98.38 81 VAL A C 1
ATOM 590 O O . VAL A 1 81 ? -6.579 -1.992 -3.724 1.00 98.38 81 VAL A O 1
ATOM 593 N N . ARG A 1 82 ? -7.085 -1.015 -1.769 1.00 98.44 82 ARG A N 1
ATOM 594 C CA . ARG A 1 82 ? -7.392 0.314 -2.313 1.00 98.44 82 ARG A CA 1
ATOM 595 C C . ARG A 1 82 ? -7.289 1.378 -1.235 1.00 98.44 82 ARG A C 1
ATOM 597 O O . ARG A 1 82 ? -7.404 1.061 -0.051 1.00 98.44 82 ARG A O 1
ATOM 604 N N . VAL A 1 83 ? -7.200 2.633 -1.667 1.00 98.44 83 VAL A N 1
ATOM 605 C CA . VAL A 1 83 ? -7.436 3.786 -0.797 1.00 98.44 83 VAL A CA 1
ATOM 606 C C . VAL A 1 83 ? -8.940 3.933 -0.561 1.00 98.44 83 VAL A C 1
ATOM 608 O O . VAL A 1 83 ? -9.725 4.185 -1.472 1.00 98.44 83 VAL A O 1
ATOM 611 N N . ASP A 1 84 ? -9.331 3.756 0.687 1.00 98.12 84 ASP A N 1
ATOM 612 C CA . ASP A 1 84 ? -10.649 4.008 1.249 1.00 98.12 84 ASP A CA 1
ATOM 613 C C . ASP A 1 84 ? -10.493 4.723 2.595 1.00 98.12 84 ASP A C 1
ATOM 615 O O . ASP A 1 84 ? -9.395 5.118 2.986 1.00 98.12 84 ASP A O 1
ATOM 619 N N . ARG A 1 85 ? -11.596 4.936 3.312 1.00 97.81 85 ARG A N 1
ATOM 620 C CA . ARG A 1 85 ? -11.581 5.685 4.571 1.00 97.81 85 ARG A CA 1
ATOM 621 C C . ARG A 1 85 ? -10.624 5.074 5.603 1.00 97.81 85 ARG A C 1
ATOM 623 O O . ARG A 1 85 ? -9.897 5.810 6.265 1.00 97.81 85 ARG A O 1
ATOM 630 N N . GLU A 1 86 ? -10.640 3.756 5.768 1.00 96.75 86 GLU A N 1
ATOM 631 C CA . GLU A 1 86 ? -9.855 3.056 6.784 1.00 96.75 86 GLU A CA 1
ATOM 632 C C . GLU A 1 86 ? -8.362 3.047 6.437 1.00 96.75 86 GLU A C 1
ATOM 634 O O . GLU A 1 86 ? -7.522 3.320 7.293 1.00 96.75 86 GLU A O 1
ATOM 639 N N . THR A 1 87 ? -8.017 2.806 5.174 1.00 97.69 87 THR A N 1
ATOM 640 C CA . THR A 1 87 ? -6.617 2.825 4.725 1.00 97.69 87 THR A CA 1
ATOM 641 C C . THR A 1 87 ? -6.027 4.232 4.651 1.00 97.69 87 THR A C 1
ATOM 643 O O . THR A 1 87 ? -4.864 4.424 5.006 1.00 97.69 87 THR A O 1
ATOM 646 N N . LEU A 1 88 ? -6.827 5.239 4.287 1.00 97.81 88 LEU A N 1
ATOM 647 C CA . LEU A 1 88 ? -6.425 6.646 4.348 1.00 97.81 88 LEU A CA 1
ATOM 648 C C . LEU A 1 88 ? -6.104 7.070 5.787 1.00 97.81 88 LEU A C 1
ATOM 650 O O . LEU A 1 88 ? -5.134 7.795 6.014 1.00 97.81 88 LEU A O 1
ATOM 654 N N . ALA A 1 89 ? -6.872 6.580 6.768 1.00 95.50 89 ALA A N 1
ATOM 655 C CA . ALA A 1 89 ? -6.608 6.845 8.179 1.00 95.50 89 ALA A CA 1
ATOM 656 C C . ALA A 1 89 ? -5.236 6.313 8.628 1.00 95.50 89 ALA A C 1
ATOM 658 O O . ALA A 1 89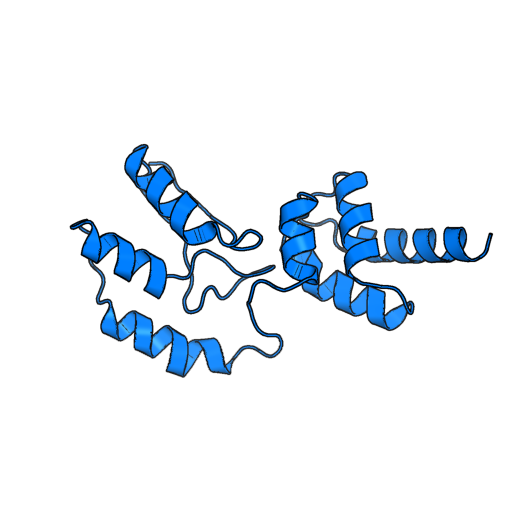 ? -4.577 6.983 9.419 1.00 95.50 89 ALA A O 1
ATOM 659 N N . LEU A 1 90 ? -4.765 5.176 8.092 1.00 94.69 90 LEU A N 1
ATOM 660 C CA . LEU A 1 90 ? -3.408 4.674 8.364 1.00 94.69 90 LEU A CA 1
ATOM 661 C C . LEU A 1 90 ? -2.347 5.684 7.925 1.00 94.69 90 LEU A C 1
ATOM 663 O O . LEU A 1 90 ? -1.464 6.032 8.706 1.00 94.69 90 LEU A O 1
ATOM 667 N N . GLY A 1 91 ? -2.455 6.165 6.682 1.00 95.19 91 GLY A N 1
ATOM 668 C CA . GLY A 1 91 ? -1.513 7.127 6.113 1.00 95.19 91 GLY A CA 1
ATOM 669 C C . GLY A 1 91 ? -1.536 8.464 6.849 1.00 95.19 91 GLY A C 1
ATOM 670 O O . GLY A 1 91 ? -0.485 9.012 7.159 1.00 95.19 91 GLY A O 1
ATOM 671 N N . TYR A 1 92 ? -2.731 8.957 7.180 1.00 96.06 92 TYR A N 1
ATOM 672 C CA . TYR A 1 92 ? -2.908 10.210 7.913 1.00 96.06 92 TYR A CA 1
ATOM 673 C C . TYR A 1 92 ? -2.374 10.139 9.352 1.00 96.06 92 TYR A C 1
ATOM 675 O O . TYR A 1 92 ? -1.738 11.080 9.821 1.00 96.06 92 TYR A O 1
ATOM 683 N N . ALA A 1 93 ? -2.623 9.032 10.056 1.00 94.00 93 ALA A N 1
ATOM 684 C CA . ALA A 1 93 ? -2.242 8.870 11.458 1.00 94.00 93 ALA A CA 1
ATOM 685 C C . ALA A 1 93 ? -0.824 8.300 11.658 1.00 94.00 93 ALA A C 1
ATOM 687 O O . ALA A 1 93 ? -0.380 8.190 12.800 1.00 94.00 93 ALA A O 1
ATOM 688 N N . GLY A 1 94 ? -0.120 7.928 10.581 1.00 92.69 94 GLY A N 1
ATOM 689 C CA . GLY A 1 94 ? 1.219 7.336 10.653 1.00 92.69 94 GLY A CA 1
ATOM 690 C C . GLY A 1 94 ? 1.233 5.944 11.290 1.00 92.69 94 GLY A C 1
ATOM 691 O O . GLY A 1 94 ? 2.150 5.617 12.038 1.00 92.69 94 GLY A O 1
ATOM 692 N N . VAL A 1 95 ? 0.200 5.139 11.035 1.00 93.75 95 VAL A N 1
ATOM 693 C CA . VAL A 1 95 ? 0.035 3.803 11.628 1.00 93.75 95 VAL A CA 1
ATOM 694 C C . VAL A 1 95 ? 0.598 2.732 10.704 1.00 93.75 95 VAL A C 1
ATOM 696 O O . VAL A 1 95 ? 0.447 2.801 9.483 1.00 93.75 95 VAL A O 1
ATOM 699 N N . TYR A 1 96 ? 1.212 1.711 11.298 1.00 93.25 96 TYR A N 1
ATOM 700 C CA . TYR A 1 96 ? 1.761 0.576 10.570 1.00 93.25 96 TYR A CA 1
ATOM 701 C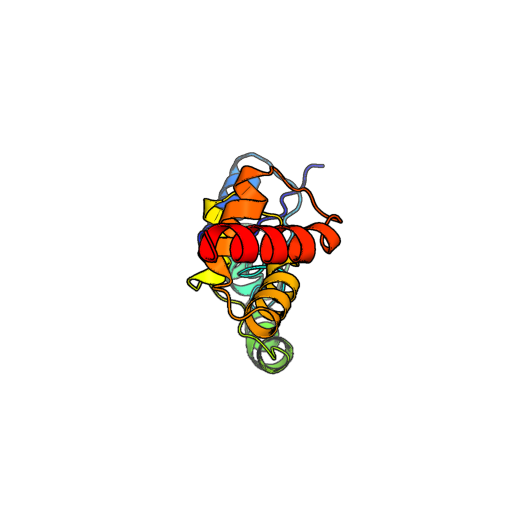 C . TYR A 1 96 ? 0.672 -0.178 9.782 1.00 93.25 96 TYR A C 1
ATOM 703 O O . TYR A 1 96 ? -0.354 -0.581 10.331 1.00 93.25 96 TYR A O 1
ATOM 711 N N . SER A 1 97 ? 0.884 -0.368 8.476 1.00 93.69 97 SER A N 1
ATOM 712 C CA . SER A 1 97 ? -0.170 -0.799 7.545 1.00 93.69 97 SER A CA 1
ATOM 713 C C . SER A 1 97 ? -0.756 -2.192 7.832 1.00 93.69 97 SER A C 1
ATOM 715 O O . SER A 1 97 ? -1.911 -2.438 7.470 1.00 93.69 97 SER A O 1
ATOM 717 N N . SER A 1 98 ? -0.013 -3.110 8.477 1.00 94.06 98 SER A N 1
ATOM 718 C CA . SER A 1 98 ? -0.526 -4.456 8.824 1.00 94.06 98 SER A CA 1
ATOM 719 C C . SER A 1 98 ? -1.704 -4.396 9.802 1.00 94.06 98 SER A C 1
ATOM 721 O O . SER A 1 98 ? -2.538 -5.301 9.822 1.00 94.06 98 SER A O 1
ATOM 723 N N . PHE A 1 99 ? -1.845 -3.300 10.555 1.00 96.44 99 PHE A N 1
ATOM 724 C CA . PHE A 1 99 ? -2.873 -3.154 11.584 1.00 96.44 99 PHE A CA 1
ATOM 725 C C . PHE A 1 99 ? -4.292 -3.062 11.019 1.00 96.44 99 PHE A C 1
ATOM 727 O O . PHE A 1 99 ? -5.249 -3.226 11.776 1.00 96.44 99 PHE A O 1
ATOM 734 N N . LEU A 1 100 ? -4.456 -2.823 9.712 1.00 96.00 100 LEU A N 1
ATOM 735 C CA . LEU A 1 100 ? -5.758 -2.630 9.075 1.00 96.00 100 LEU A CA 1
ATOM 736 C C . LEU A 1 100 ? -6.743 -3.761 9.385 1.00 96.00 100 LEU A C 1
ATOM 738 O O . LEU A 1 100 ? -7.796 -3.522 9.973 1.00 96.00 100 LEU A O 1
ATOM 742 N N . ARG A 1 101 ? -6.403 -4.998 8.998 1.00 95.69 101 ARG A N 1
ATOM 743 C CA . ARG A 1 101 ? -7.328 -6.140 9.093 1.00 95.69 101 ARG A CA 1
ATOM 744 C C . ARG A 1 101 ? -7.612 -6.491 10.551 1.00 95.69 101 ARG A C 1
ATOM 746 O O . ARG A 1 101 ? -8.757 -6.754 10.907 1.00 95.69 101 ARG A O 1
ATOM 753 N N . HIS A 1 102 ? -6.600 -6.407 11.413 1.00 97.12 102 HIS A N 1
ATOM 754 C CA . HIS A 1 102 ? -6.759 -6.606 12.854 1.00 97.12 102 HIS A CA 1
ATOM 755 C C . HIS A 1 102 ? -7.686 -5.552 13.481 1.00 97.12 102 HIS A C 1
ATOM 757 O O . HIS A 1 102 ? -8.548 -5.891 14.293 1.00 97.12 102 HIS A O 1
ATOM 763 N N . SER A 1 103 ? -7.578 -4.294 13.047 1.00 97.31 103 SER A N 1
ATOM 764 C CA . SER A 1 103 ? -8.441 -3.202 13.506 1.00 97.31 103 SER A CA 1
ATOM 765 C C . SER A 1 103 ? -9.868 -3.328 12.974 1.00 97.31 103 SER A C 1
ATOM 767 O O . SER A 1 103 ? -10.804 -3.077 13.726 1.00 97.31 103 SER A O 1
ATOM 769 N N . GLU A 1 104 ? -10.068 -3.769 11.725 1.00 97.44 104 GLU A N 1
ATOM 770 C CA . GLU A 1 104 ? -11.397 -4.087 11.172 1.00 97.44 104 GLU A CA 1
ATOM 771 C C . GLU A 1 104 ? -12.080 -5.214 11.975 1.00 97.44 104 GLU A C 1
ATOM 773 O O . GLU A 1 104 ? -13.267 -5.124 12.303 1.00 97.44 104 GLU A O 1
ATOM 778 N N . VAL A 1 105 ? -11.328 -6.255 12.351 1.00 97.75 105 VAL A N 1
ATOM 779 C CA . VAL A 1 105 ? -11.825 -7.362 13.187 1.00 97.75 105 VAL A CA 1
ATOM 780 C C . VAL A 1 105 ? -12.199 -6.875 14.589 1.00 97.75 105 VAL A C 1
ATOM 782 O O . VAL A 1 105 ? -13.289 -7.191 15.075 1.00 97.75 105 VAL A O 1
ATOM 785 N N . ALA A 1 106 ? -11.337 -6.087 15.237 1.00 97.88 106 ALA A N 1
ATOM 786 C CA . ALA A 1 106 ? -11.612 -5.525 16.558 1.00 97.88 106 ALA A CA 1
ATOM 787 C C . ALA A 1 106 ? -12.819 -4.574 16.528 1.00 97.88 106 ALA A C 1
ATOM 789 O O . ALA A 1 106 ? -13.725 -4.708 17.349 1.00 97.88 106 ALA A O 1
ATOM 790 N N . ALA A 1 107 ? -12.889 -3.676 15.544 1.00 97.56 107 ALA A N 1
ATOM 791 C CA . ALA A 1 107 ? -14.008 -2.760 15.347 1.00 97.56 107 ALA A CA 1
ATOM 792 C C . ALA A 1 107 ? -15.342 -3.509 15.247 1.00 97.56 107 ALA A C 1
ATOM 794 O O . ALA A 1 107 ? -16.287 -3.191 15.970 1.00 97.56 107 ALA A O 1
ATOM 795 N N . LYS A 1 108 ? -15.396 -4.568 14.428 1.00 97.62 108 LYS A N 1
ATOM 796 C CA . LYS A 1 108 ? -16.585 -5.421 14.305 1.00 97.62 108 LYS A CA 1
ATOM 797 C C . LYS A 1 108 ? -16.935 -6.122 15.620 1.00 97.62 108 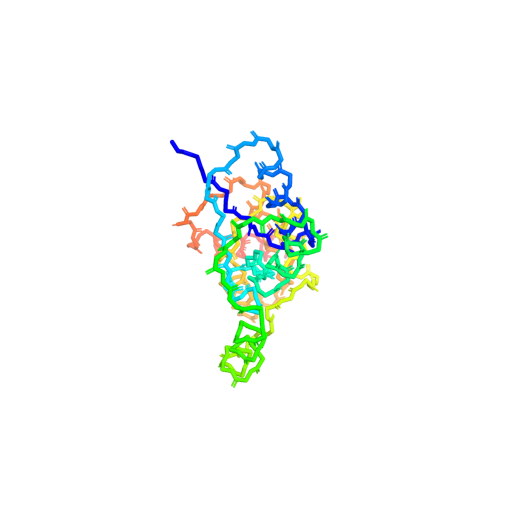LYS A C 1
ATOM 799 O O . LYS A 1 108 ? -18.107 -6.176 15.979 1.00 97.62 108 LYS A O 1
ATOM 804 N N . LYS A 1 109 ? -15.940 -6.656 16.335 1.00 98.00 109 LYS A N 1
ATOM 805 C CA . LYS A 1 109 ? -16.137 -7.375 17.605 1.00 98.00 109 LYS A CA 1
ATOM 806 C C . LYS A 1 109 ? -16.668 -6.469 18.719 1.00 98.00 109 LYS A C 1
ATOM 808 O O . LYS A 1 109 ? -17.499 -6.909 19.507 1.00 98.00 109 LYS A O 1
ATOM 813 N N . TYR A 1 110 ? -16.182 -5.233 18.788 1.00 97.56 110 TYR A N 1
ATOM 814 C CA . TYR A 1 110 ? -16.473 -4.294 19.874 1.00 97.56 110 TYR A CA 1
ATOM 815 C C . TYR A 1 110 ? -17.514 -3.225 19.506 1.00 97.56 110 TYR A C 1
ATOM 817 O O . TYR A 1 110 ? -17.842 -2.396 20.346 1.00 97.56 110 TYR A O 1
ATOM 825 N N . GLY A 1 111 ? -18.052 -3.235 18.282 1.00 97.06 111 GLY A N 1
ATOM 826 C CA . GLY A 1 111 ? -19.053 -2.257 17.839 1.00 97.06 111 GLY A CA 1
ATOM 827 C C . GLY A 1 111 ? -18.498 -0.836 17.686 1.00 97.06 111 GLY A C 1
ATOM 828 O O . GLY A 1 111 ? -19.210 0.134 17.928 1.00 97.06 111 GLY A O 1
ATOM 829 N N . LEU A 1 112 ? -17.226 -0.710 17.305 1.00 97.38 112 LEU A N 1
ATOM 830 C CA . LEU A 1 112 ? -16.526 0.565 17.128 1.00 97.38 112 LEU A CA 1
ATOM 831 C C . LEU A 1 112 ? -16.316 0.879 15.644 1.00 97.38 112 LEU A C 1
ATOM 833 O O . LEU A 1 112 ? -16.451 0.013 14.780 1.00 97.38 112 LEU A O 1
ATOM 837 N N . LYS A 1 113 ? -15.929 2.119 15.331 1.00 97.44 113 LYS A N 1
ATOM 838 C CA . LYS A 1 113 ? -15.427 2.459 13.995 1.00 97.44 113 LYS A CA 1
ATOM 839 C C . LYS A 1 113 ? -13.942 2.120 13.913 1.00 97.44 113 LYS A C 1
ATOM 841 O O . LYS A 1 113 ? -13.163 2.539 14.765 1.00 97.44 113 LYS A O 1
ATOM 846 N N . THR A 1 114 ? -13.532 1.444 12.842 1.00 97.75 114 THR A N 1
ATOM 847 C CA . THR A 1 114 ? -12.119 1.113 12.582 1.00 97.75 114 THR A CA 1
ATOM 848 C C . THR A 1 114 ? -11.224 2.353 12.599 1.00 97.75 114 THR A C 1
ATOM 850 O O . THR A 1 114 ? -10.146 2.322 13.179 1.00 97.75 114 THR A O 1
ATOM 853 N N . VAL A 1 115 ? -11.685 3.466 12.019 1.00 97.19 115 VAL A N 1
ATOM 854 C CA . VAL A 1 115 ? -10.936 4.734 11.980 1.00 97.19 115 VAL A CA 1
ATOM 855 C C . VAL A 1 115 ? -10.596 5.245 13.380 1.00 97.19 115 VAL A C 1
ATOM 857 O O . VAL A 1 115 ? -9.480 5.709 13.590 1.00 97.19 115 VAL A O 1
ATOM 860 N N . ASP A 1 116 ? -11.515 5.129 14.342 1.00 97.31 116 ASP A N 1
ATOM 861 C CA . ASP A 1 116 ? -11.294 5.628 15.704 1.00 97.31 116 ASP A CA 1
ATOM 862 C C . ASP A 1 116 ? -10.191 4.820 16.404 1.00 97.31 116 ASP A C 1
ATOM 864 O O . ASP A 1 116 ? -9.323 5.392 17.066 1.00 97.31 116 ASP A O 1
ATOM 868 N N . ILE A 1 117 ? -10.175 3.498 16.184 1.00 97.81 117 ILE A N 1
ATOM 869 C CA . ILE A 1 117 ? -9.109 2.603 16.657 1.00 97.81 117 ILE A CA 1
ATOM 870 C C . ILE A 1 117 ? -7.768 2.995 16.021 1.00 97.81 117 ILE A C 1
ATOM 872 O O . ILE A 1 117 ? -6.788 3.202 16.735 1.00 97.81 117 ILE A O 1
ATOM 876 N N . LEU A 1 118 ? -7.722 3.146 14.694 1.00 97.38 118 LEU A N 1
ATOM 877 C CA . LEU A 1 118 ? -6.495 3.485 13.966 1.00 97.38 118 LEU A CA 1
ATOM 878 C C . LEU A 1 118 ? -5.923 4.842 14.395 1.00 97.38 118 LEU A C 1
ATOM 880 O O . LEU A 1 118 ? -4.733 4.952 14.676 1.00 97.38 118 LEU A O 1
ATOM 884 N N . VAL A 1 119 ? -6.760 5.873 14.512 1.00 96.69 119 VAL A N 1
ATOM 885 C CA . VAL A 1 119 ? -6.316 7.206 14.944 1.00 96.69 119 VAL A CA 1
ATOM 886 C C . VAL A 1 119 ? -5.764 7.173 16.372 1.00 96.69 119 VAL A C 1
ATOM 888 O O . VAL A 1 119 ? -4.752 7.817 16.650 1.00 96.69 119 VAL A O 1
ATOM 891 N N . GLU A 1 120 ? -6.385 6.422 17.283 1.00 97.62 120 GLU A N 1
ATOM 892 C CA . GLU A 1 120 ? -5.873 6.275 18.649 1.00 97.62 120 GLU A CA 1
ATOM 893 C C . GLU A 1 120 ? -4.546 5.497 18.686 1.00 97.62 120 GLU A C 1
ATOM 895 O O . GLU A 1 120 ? -3.633 5.904 19.405 1.00 97.62 120 GLU A O 1
ATOM 900 N N . LEU A 1 121 ? -4.378 4.447 17.872 1.00 97.25 121 LEU A N 1
ATOM 901 C CA . LEU A 1 121 ? -3.093 3.742 17.724 1.00 97.25 121 LEU A CA 1
ATOM 902 C C . LEU A 1 121 ? -1.983 4.682 17.229 1.00 97.25 121 LEU A C 1
ATOM 904 O O . LEU A 1 121 ? -0.873 4.659 17.766 1.00 97.25 121 LEU A O 1
ATOM 908 N N . GLY A 1 122 ? -2.295 5.560 16.271 1.00 95.38 122 GLY A N 1
ATOM 909 C CA . GLY A 1 122 ? -1.367 6.585 15.781 1.00 95.38 122 GLY A CA 1
ATOM 910 C C . GLY A 1 122 ? -0.964 7.578 16.873 1.00 95.38 122 GLY A C 1
ATOM 911 O O . GLY A 1 122 ? 0.221 7.842 17.074 1.00 95.38 122 GLY A O 1
ATOM 912 N N . LYS A 1 123 ? -1.926 8.056 17.678 1.00 96.19 123 LYS A N 1
ATOM 913 C CA . LYS A 1 123 ? -1.640 8.912 18.849 1.00 96.19 123 LYS A CA 1
ATOM 914 C C . LYS A 1 123 ? -0.729 8.227 19.867 1.00 96.19 123 LYS A C 1
ATOM 916 O O . LYS A 1 123 ? 0.114 8.890 20.470 1.00 96.19 123 LYS A O 1
ATOM 921 N N . ARG A 1 124 ? -0.884 6.912 20.045 1.00 96.62 124 ARG A N 1
ATOM 922 C CA . ARG A 1 124 ? -0.047 6.095 20.935 1.00 96.62 124 ARG A CA 1
ATOM 923 C C . ARG A 1 124 ? 1.324 5.754 20.339 1.00 96.62 124 ARG A C 1
ATOM 925 O O . ARG A 1 124 ? 2.150 5.209 21.063 1.00 96.62 124 ARG A O 1
ATOM 932 N N . ARG A 1 125 ? 1.596 6.126 19.080 1.00 95.00 125 ARG A N 1
ATOM 933 C CA . ARG A 1 125 ? 2.868 5.891 18.367 1.00 95.00 125 ARG A CA 1
ATOM 934 C C . ARG A 1 125 ? 3.256 4.413 18.327 1.00 95.00 125 ARG A C 1
ATOM 936 O O . ARG A 1 125 ? 4.406 4.060 18.578 1.00 95.00 125 ARG A O 1
ATOM 943 N N . MET A 1 126 ? 2.275 3.558 18.053 1.00 95.06 126 MET A N 1
ATOM 944 C CA . MET A 1 126 ? 2.500 2.119 17.940 1.00 95.06 126 MET A CA 1
ATOM 945 C C . MET A 1 126 ? 3.356 1.798 16.711 1.00 95.06 126 MET A C 1
ATOM 947 O O . MET A 1 126 ? 3.223 2.436 15.665 1.00 95.06 126 MET A O 1
ATOM 951 N N . VAL A 1 127 ? 4.221 0.799 16.845 1.00 92.00 127 VAL A N 1
ATOM 952 C CA . VAL A 1 127 ? 5.109 0.301 15.788 1.00 92.00 127 VAL A CA 1
ATOM 953 C C . VAL A 1 127 ? 4.689 -1.102 15.341 1.00 92.00 127 VAL A C 1
ATOM 955 O O . VAL A 1 127 ? 3.850 -1.741 15.975 1.00 92.00 127 VAL A O 1
ATOM 958 N N . GLY A 1 128 ? 5.252 -1.586 14.230 1.00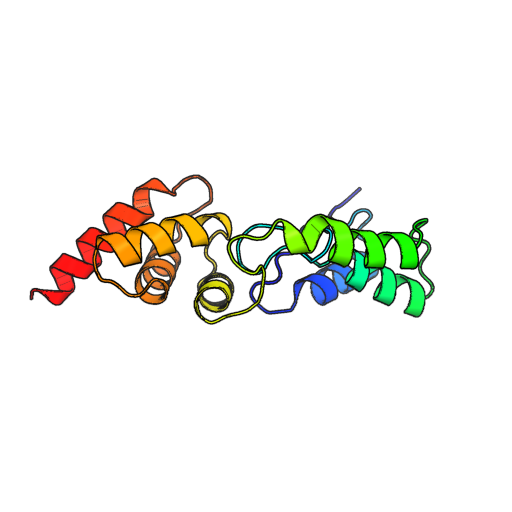 91.94 128 GLY A N 1
ATOM 959 C CA . GLY A 1 128 ? 4.959 -2.932 13.726 1.00 91.94 128 GLY A CA 1
ATOM 960 C C . GLY A 1 128 ? 5.261 -4.026 14.757 1.00 91.94 128 GLY A C 1
ATOM 961 O O . GLY A 1 128 ? 6.237 -3.925 15.501 1.00 91.94 128 GLY A O 1
ATOM 962 N N . GLY A 1 129 ? 4.414 -5.058 14.802 1.00 92.38 129 GLY A N 1
ATOM 963 C CA . GLY A 1 129 ? 4.491 -6.141 15.787 1.00 92.38 129 GLY A CA 1
ATOM 964 C C . GLY A 1 129 ? 3.693 -5.904 17.076 1.00 92.38 129 GLY A C 1
ATOM 965 O O . GLY A 1 129 ? 3.728 -6.756 17.959 1.00 92.38 129 GLY A O 1
ATOM 966 N N . GLN A 1 130 ? 2.998 -4.765 17.203 1.00 95.25 130 GLN A N 1
ATOM 967 C CA . GLN A 1 130 ? 2.146 -4.427 18.356 1.00 95.25 130 GLN A CA 1
ATOM 968 C C . GLN A 1 130 ? 0.645 -4.600 18.060 1.00 95.25 130 GLN A C 1
ATOM 970 O O . GLN A 1 130 ? -0.189 -3.800 18.490 1.00 95.25 130 GLN A O 1
ATOM 975 N N . GLU A 1 131 ? 0.279 -5.610 17.267 1.00 95.12 131 GLU A N 1
ATOM 976 C CA . GLU A 1 131 ? -1.113 -5.899 16.907 1.00 95.12 131 GLU A CA 1
ATOM 977 C C . GLU A 1 131 ? -2.001 -6.233 18.124 1.00 95.12 131 GLU A C 1
ATOM 979 O O . GLU A 1 131 ? -3.219 -6.056 18.070 1.00 95.12 131 GLU A O 1
ATOM 984 N N . ASP A 1 132 ? -1.417 -6.684 19.235 1.00 94.62 132 ASP A N 1
ATOM 985 C CA . ASP A 1 132 ? -2.103 -6.929 20.507 1.00 94.62 132 ASP A CA 1
ATOM 986 C C . ASP A 1 132 ? -2.721 -5.649 21.096 1.00 94.62 132 ASP A C 1
ATOM 988 O O . ASP A 1 132 ? -3.866 -5.663 21.564 1.00 94.62 132 ASP A O 1
ATOM 992 N N . MET A 1 133 ? -2.034 -4.512 20.953 1.00 96.94 133 MET A N 1
ATOM 993 C CA . MET A 1 133 ? -2.480 -3.206 21.456 1.00 96.94 133 MET A CA 1
ATOM 994 C C . MET A 1 133 ? -3.768 -2.695 20.796 1.00 96.94 133 MET A C 1
ATOM 996 O O . MET A 1 133 ? -4.431 -1.801 21.328 1.00 96.94 133 MET A O 1
ATOM 1000 N N . ILE A 1 134 ? -4.160 -3.259 19.650 1.00 97.62 134 ILE A N 1
ATOM 1001 C CA . ILE A 1 134 ? -5.410 -2.927 18.954 1.00 97.62 134 ILE A CA 1
ATOM 1002 C C . ILE A 1 134 ? -6.618 -3.258 19.839 1.00 97.62 134 ILE A C 1
ATOM 1004 O O . ILE A 1 134 ? -7.581 -2.488 19.900 1.00 97.62 134 ILE A O 1
ATOM 1008 N N . VAL A 1 135 ? -6.567 -4.389 20.549 1.00 97.62 135 VAL A N 1
ATOM 1009 C CA . VAL A 1 135 ? -7.646 -4.806 21.454 1.00 97.62 135 VAL A CA 1
ATOM 1010 C C . VAL A 1 135 ? -7.699 -3.897 22.679 1.00 97.62 135 VAL A C 1
ATOM 1012 O O . VAL A 1 135 ? -8.788 -3.465 23.056 1.00 97.62 135 VAL A O 1
ATOM 1015 N N . ASP A 1 136 ? -6.548 -3.543 23.249 1.00 97.31 136 ASP A N 1
ATOM 1016 C CA . ASP A 1 136 ? -6.472 -2.615 24.383 1.00 97.31 136 ASP A CA 1
ATOM 1017 C C . ASP A 1 136 ? -7.050 -1.241 24.028 1.00 97.31 136 ASP A C 1
ATOM 1019 O O . ASP A 1 136 ? -7.877 -0.699 24.764 1.00 97.31 136 ASP A O 1
ATOM 1023 N N . VAL A 1 137 ? -6.698 -0.707 22.854 1.00 97.69 137 VAL A N 1
ATOM 1024 C CA . VAL A 1 137 ? -7.277 0.539 22.336 1.00 97.69 137 VAL A CA 1
ATOM 1025 C C . VAL A 1 137 ? -8.793 0.431 22.191 1.00 97.69 137 VAL A C 1
ATOM 1027 O O . VAL A 1 137 ? -9.510 1.343 22.606 1.00 97.69 137 VAL A O 1
ATOM 1030 N N . ALA A 1 138 ? -9.304 -0.672 21.640 1.00 97.88 138 ALA A N 1
ATOM 1031 C CA . ALA A 1 138 ? -10.744 -0.869 21.497 1.00 97.88 138 ALA A CA 1
ATOM 1032 C C . ALA A 1 138 ? -11.463 -0.868 22.860 1.00 97.88 138 ALA A C 1
ATOM 1034 O O . ALA A 1 138 ? -12.492 -0.209 23.026 1.00 97.88 138 ALA A O 1
ATOM 1035 N N . LEU A 1 139 ? -10.905 -1.552 23.862 1.00 97.81 139 LEU A N 1
ATOM 1036 C CA . LEU A 1 139 ? -11.468 -1.586 25.214 1.00 97.81 139 LEU A CA 1
ATOM 1037 C C . LEU A 1 139 ? -11.417 -0.215 25.903 1.00 97.81 139 LEU A C 1
ATOM 1039 O O . LEU A 1 139 ? -12.368 0.161 26.591 1.00 97.81 139 LEU A O 1
ATOM 1043 N N . ASP A 1 140 ? -10.349 0.554 25.701 1.00 97.69 140 ASP A N 1
ATOM 1044 C CA . ASP A 1 140 ? -10.237 1.915 26.231 1.00 97.69 140 ASP A CA 1
ATOM 1045 C C . ASP A 1 140 ? -11.250 2.872 25.589 1.00 97.69 140 ASP A C 1
ATOM 1047 O O . ASP A 1 140 ? -11.861 3.682 26.291 1.00 97.69 140 ASP A O 1
ATOM 1051 N N . LEU A 1 141 ? -11.470 2.770 24.274 1.00 96.88 141 LEU A N 1
ATOM 1052 C CA . LEU A 1 141 ? -12.477 3.568 23.567 1.00 96.88 141 LEU A CA 1
ATOM 1053 C C . LEU A 1 141 ? -13.893 3.272 24.079 1.00 96.88 141 LEU A C 1
ATOM 1055 O O . LEU A 1 141 ? -14.665 4.206 24.297 1.00 96.88 141 LEU A O 1
ATOM 1059 N N . LEU A 1 142 ? -14.215 2.002 24.346 1.00 96.12 142 LEU A N 1
ATOM 1060 C CA . LEU A 1 142 ? -15.496 1.621 24.948 1.00 96.12 142 LEU A CA 1
ATOM 1061 C C . LEU A 1 142 ? -15.689 2.224 26.342 1.00 96.12 142 LEU A C 1
ATOM 1063 O O . LEU A 1 142 ? -16.754 2.765 26.632 1.00 96.12 142 LEU A O 1
ATOM 1067 N N . LYS A 1 143 ? -14.661 2.168 27.199 1.00 95.69 143 LYS A N 1
ATOM 1068 C CA . LYS A 1 143 ? -14.726 2.759 28.546 1.00 95.69 143 LYS A CA 1
ATOM 1069 C C . LYS A 1 143 ? -14.981 4.264 28.495 1.00 95.69 143 LYS A C 1
ATOM 1071 O O . LYS A 1 143 ? -15.773 4.756 29.289 1.00 95.69 143 LYS A O 1
ATOM 1076 N N . ARG A 1 144 ? -14.341 4.983 27.564 1.00 92.94 144 ARG A N 1
ATOM 1077 C CA . ARG A 1 144 ? -14.545 6.432 27.383 1.00 92.94 144 ARG A CA 1
ATOM 1078 C C . ARG A 1 144 ? -15.957 6.769 26.898 1.00 92.94 144 ARG A C 1
ATOM 1080 O O . ARG A 1 144 ? -16.479 7.797 27.291 1.00 92.94 144 ARG A O 1
ATOM 1087 N N . ALA A 1 145 ? -16.567 5.926 26.063 1.00 86.81 145 ALA A N 1
ATOM 1088 C CA . ALA A 1 145 ? -17.923 6.149 25.553 1.00 86.81 145 ALA A CA 1
ATOM 1089 C C . ALA A 1 145 ? -19.032 5.861 26.585 1.00 86.81 145 ALA A C 1
ATOM 1091 O O . ALA A 1 145 ? -20.164 6.298 26.398 1.00 86.81 145 ALA A O 1
ATOM 1092 N N . ALA A 1 146 ? -18.725 5.100 27.640 1.00 81.62 146 ALA A N 1
ATOM 1093 C CA . ALA A 1 146 ? -19.655 4.770 28.721 1.00 81.62 146 ALA A CA 1
ATOM 1094 C C . ALA A 1 146 ? -19.660 5.794 29.876 1.00 81.62 146 ALA A C 1
ATOM 1096 O O . ALA A 1 146 ? -20.438 5.633 30.817 1.00 81.62 146 ALA A O 1
ATOM 1097 N N . GLN A 1 147 ? -18.775 6.794 29.826 1.00 65.56 147 GLN A N 1
ATOM 1098 C CA . GLN A 1 147 ? -18.694 7.917 30.767 1.00 65.56 147 GLN A CA 1
ATOM 1099 C C . GLN A 1 147 ? -19.448 9.125 30.215 1.00 65.56 147 GLN A C 1
ATOM 1101 O O . GLN A 1 147 ? -20.079 9.823 31.037 1.00 65.56 147 GLN A O 1
#